Protein AF-A0ABD5E0G3-F1 (afdb_monomer)

Solvent-accessible surface area (backbone atoms only — not comparable to full-atom values): 4401 Å² total; per-residue (Å²): 63,61,67,58,62,67,46,38,52,71,73,38,70,73,38,64,70,56,36,50,56,54,47,52,52,51,51,53,52,47,52,52,53,28,63,72,46,12,58,53,48,46,52,51,30,57,76,67,71,45,92,74,65,92,86,66,75,62,43,64,53,78,78,41,70,54,46,27,79,70,28,43,64,69,76,105

Organism: Acinetobacter baumannii (NCBI:txid470)

Secondary structure (DSSP, 8-state):
-HHHHHHHHHHTTT-HHHHHHHHHHHHHHHHHHHHHTTTHHHHHHHHTT--PPTT------SSSGGGSHHHHHHH-

pLDDT: mean 72.1, std 9.01, range [56.25, 89.06]

Foldseek 3Di:
DVVVLVVLCVVVVNPPVSNVVSNVVVVVLLVVLQQVCQQVVVVVCVVVVHDDDPPSNGHGDSDDPCSDPVNVVVSD

Sequence (76 aa):
LMFLLAMVTPFCKRNMFRMFITGTLIVTCILYVGTDISQEYPQAAVNSHIPVPEGMAEITNIVGGATTPVGWLAVK

Structure (mmCIF, N/CA/C/O backbone):
data_AF-A0ABD5E0G3-F1
#
_entry.id   AF-A0ABD5E0G3-F1
#
loop_
_atom_site.group_PDB
_atom_site.id
_atom_site.type_symbol
_atom_site.label_atom_id
_atom_site.label_alt_id
_atom_site.label_comp_id
_atom_site.label_asym_id
_atom_site.label_entity_id
_atom_site.label_seq_id
_atom_site.pdbx_PDB_ins_code
_atom_site.Cartn_x
_atom_site.Cartn_y
_atom_site.Cartn_z
_atom_site.occupancy
_atom_site.B_iso_or_equiv
_atom_site.auth_seq_id
_atom_site.auth_comp_id
_atom_site.auth_asym_id
_atom_site.auth_atom_id
_atom_site.pdbx_PDB_model_num
ATOM 1 N N . LEU A 1 1 ? -4.230 0.309 -1.251 1.00 62.88 1 LEU A N 1
ATOM 2 C CA . LEU A 1 1 ? -4.677 0.166 0.164 1.00 62.88 1 LEU A CA 1
ATOM 3 C C . LEU A 1 1 ? -5.705 1.218 0.653 1.00 62.88 1 LEU A C 1
ATOM 5 O O . LEU A 1 1 ? -6.228 1.043 1.749 1.00 62.88 1 LEU A O 1
ATOM 9 N N . MET A 1 2 ? -6.029 2.285 -0.100 1.00 65.69 2 MET A N 1
ATOM 10 C CA . MET A 1 2 ? -6.909 3.379 0.377 1.00 65.69 2 MET A CA 1
ATOM 11 C C . MET A 1 2 ? -8.301 2.957 0.881 1.00 65.69 2 MET A C 1
ATOM 13 O O . MET A 1 2 ? -8.855 3.610 1.760 1.00 65.69 2 MET A O 1
ATOM 17 N N . PHE A 1 3 ? -8.842 1.838 0.393 1.00 70.19 3 PHE A N 1
ATOM 18 C CA . PHE A 1 3 ? -10.085 1.259 0.909 1.00 70.19 3 PHE A CA 1
ATOM 19 C C . PHE A 1 3 ? -10.035 0.965 2.422 1.00 70.19 3 PHE A C 1
ATOM 21 O O . PHE A 1 3 ? -11.016 1.196 3.127 1.00 70.19 3 PHE A O 1
ATOM 28 N N . LEU A 1 4 ? -8.882 0.533 2.950 1.00 71.12 4 LEU A N 1
ATOM 29 C CA . LEU A 1 4 ? -8.719 0.285 4.388 1.00 71.12 4 LEU A CA 1
ATOM 30 C C . LEU A 1 4 ? -8.854 1.571 5.206 1.00 71.12 4 LEU A C 1
ATOM 32 O O . LEU A 1 4 ? -9.375 1.536 6.317 1.00 71.12 4 LEU A O 1
ATOM 36 N N . LEU A 1 5 ? -8.450 2.708 4.638 1.00 73.38 5 LEU A N 1
ATOM 37 C CA . LEU A 1 5 ? -8.566 4.013 5.279 1.00 73.38 5 LEU A CA 1
ATOM 38 C C . LEU A 1 5 ? -10.036 4.451 5.399 1.00 73.38 5 LEU A C 1
ATOM 40 O O . LEU A 1 5 ? -10.427 5.003 6.420 1.00 73.38 5 LEU A O 1
ATOM 44 N N . ALA A 1 6 ? -10.877 4.123 4.412 1.00 75.81 6 ALA A N 1
ATOM 45 C CA . ALA A 1 6 ? -12.326 4.330 4.498 1.00 75.81 6 ALA A CA 1
ATOM 46 C C . ALA A 1 6 ? -13.000 3.372 5.503 1.00 75.81 6 ALA A C 1
ATOM 48 O O . ALA A 1 6 ? -13.961 3.743 6.178 1.00 75.81 6 ALA A O 1
ATOM 49 N N . MET A 1 7 ? -12.479 2.148 5.655 1.00 77.75 7 MET A N 1
ATOM 50 C CA . MET A 1 7 ? -12.994 1.168 6.621 1.00 77.75 7 MET A CA 1
ATOM 51 C C . MET A 1 7 ? -12.574 1.433 8.075 1.00 77.75 7 MET A C 1
ATOM 53 O O . MET A 1 7 ? -13.177 0.871 8.989 1.00 77.75 7 MET A O 1
ATOM 57 N N . VAL A 1 8 ? -11.608 2.318 8.332 1.00 78.81 8 VAL A N 1
ATOM 58 C CA . VAL A 1 8 ? -11.188 2.689 9.696 1.00 78.81 8 VAL A CA 1
ATOM 59 C C . VAL A 1 8 ? -12.345 3.258 10.525 1.00 78.81 8 VAL A C 1
ATOM 61 O O . VAL A 1 8 ? -12.476 2.944 11.709 1.00 78.81 8 VAL A O 1
ATOM 64 N N . THR A 1 9 ? -13.228 4.056 9.920 1.00 77.12 9 THR A N 1
ATOM 65 C CA . THR A 1 9 ? -14.342 4.702 10.628 1.00 77.12 9 THR A CA 1
ATOM 66 C C . THR A 1 9 ? -15.339 3.709 11.247 1.00 77.12 9 THR A C 1
ATOM 68 O O . THR A 1 9 ? -15.597 3.825 12.454 1.00 77.12 9 THR A O 1
ATOM 71 N N . PRO A 1 10 ? -15.885 2.722 10.501 1.00 78.56 10 PRO A N 1
ATOM 72 C CA . PRO A 1 10 ? -16.731 1.691 11.097 1.00 78.56 10 PRO A CA 1
ATOM 73 C C . PRO A 1 10 ? -15.950 0.763 12.041 1.00 78.56 10 PRO A C 1
ATOM 75 O O . PRO A 1 10 ? -16.471 0.395 13.094 1.00 78.56 10 PRO A O 1
ATOM 78 N N . PHE A 1 11 ? -14.691 0.432 11.732 1.00 79.06 11 PHE A N 1
ATOM 79 C CA . PHE A 1 11 ? -13.904 -0.527 12.518 1.00 79.06 11 PHE A CA 1
ATOM 80 C C . PHE A 1 11 ? -13.519 0.004 13.907 1.00 79.06 11 PHE A C 1
ATOM 82 O O . PHE A 1 11 ? -13.599 -0.706 14.909 1.00 79.06 11 PHE A O 1
ATOM 89 N N . CYS A 1 12 ? -13.171 1.289 14.001 1.00 80.12 12 CYS A N 1
ATOM 90 C CA . CYS A 1 12 ? -12.836 1.939 15.266 1.00 80.12 12 CYS A CA 1
ATOM 91 C C . CYS A 1 12 ? -14.074 2.368 16.077 1.00 80.12 12 CYS A C 1
ATOM 93 O O . CYS A 1 12 ? -13.910 3.014 17.112 1.00 80.12 12 CYS A O 1
ATOM 95 N N . LYS A 1 13 ? -15.301 2.029 15.641 1.00 82.12 13 LYS A N 1
ATOM 96 C CA . LYS A 1 13 ? -16.571 2.379 16.312 1.00 82.12 13 LYS A CA 1
ATOM 97 C C . LYS A 1 13 ? -16.667 3.871 16.685 1.00 82.12 13 LYS A C 1
ATOM 99 O O . LYS A 1 13 ? -17.090 4.207 17.787 1.00 82.12 13 LYS A O 1
ATOM 104 N N . ARG A 1 14 ? -16.217 4.771 15.796 1.00 77.44 14 ARG A N 1
ATOM 105 C CA . ARG A 1 14 ? -16.109 6.233 16.040 1.00 77.44 14 ARG A CA 1
ATOM 106 C C . ARG A 1 14 ? -15.244 6.648 17.249 1.00 77.44 14 ARG A C 1
ATOM 108 O O . ARG A 1 14 ? -15.287 7.808 17.645 1.00 77.44 14 ARG A O 1
ATOM 115 N N . ASN A 1 15 ? -14.414 5.766 17.813 1.00 83.88 15 ASN A N 1
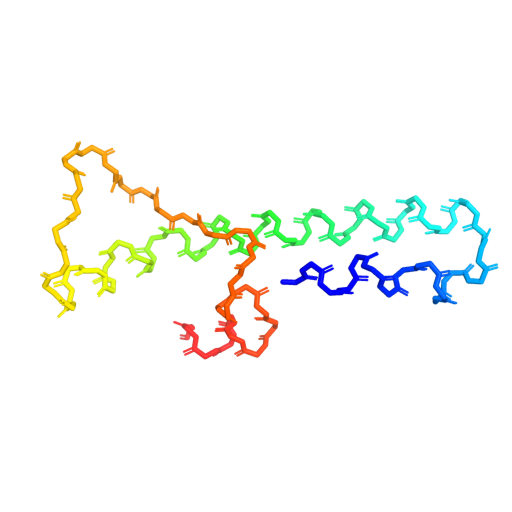ATOM 116 C CA . ASN A 1 15 ? -13.424 6.165 18.814 1.00 83.88 15 ASN A CA 1
ATOM 117 C C . ASN A 1 15 ? -12.275 6.920 18.129 1.00 83.88 15 ASN A C 1
ATOM 119 O O . ASN A 1 15 ? -11.487 6.325 17.393 1.00 83.88 15 ASN A O 1
ATOM 123 N N . MET A 1 16 ? -12.181 8.224 18.392 1.00 83.81 16 MET A N 1
ATOM 124 C CA . MET A 1 16 ? -11.264 9.130 17.697 1.00 83.81 16 MET A CA 1
ATOM 125 C C . MET A 1 16 ? -9.784 8.799 17.941 1.00 83.81 16 MET A C 1
ATOM 127 O O . MET A 1 16 ? -8.984 8.862 17.013 1.00 83.81 16 MET A O 1
ATOM 131 N N . PHE A 1 17 ? -9.423 8.359 19.151 1.00 87.00 17 PHE A N 1
ATOM 132 C CA . PHE A 1 17 ? -8.040 7.999 19.483 1.00 87.00 17 PHE A CA 1
ATOM 133 C C . PHE A 1 17 ? -7.583 6.743 18.734 1.00 87.00 17 PHE A C 1
ATOM 135 O O . PHE A 1 17 ? -6.506 6.709 18.141 1.00 87.00 17 PHE A O 1
ATOM 142 N N . ARG A 1 18 ? -8.444 5.719 18.696 1.00 81.94 18 ARG A N 1
ATOM 143 C CA . ARG A 1 18 ? -8.176 4.496 17.927 1.00 81.94 18 ARG A CA 1
ATOM 144 C C . ARG A 1 18 ? -8.123 4.790 16.429 1.00 81.94 18 ARG A C 1
ATOM 146 O O . ARG A 1 18 ? -7.234 4.295 15.752 1.00 81.94 18 ARG A O 1
ATOM 153 N N . MET A 1 19 ? -9.017 5.649 15.942 1.00 84.44 19 MET A N 1
ATOM 154 C CA . MET A 1 19 ? -9.057 6.068 14.542 1.00 84.44 19 MET A CA 1
ATOM 155 C C . MET A 1 19 ? -7.754 6.742 14.101 1.00 84.44 19 MET A C 1
ATOM 157 O O . MET A 1 19 ? -7.246 6.440 13.026 1.00 84.44 19 MET A O 1
ATOM 161 N N . PHE A 1 20 ? -7.194 7.607 14.948 1.00 85.38 20 PHE A N 1
ATOM 162 C CA . PHE A 1 20 ? -5.942 8.301 14.663 1.00 85.38 20 PHE A CA 1
ATOM 163 C C . PHE A 1 20 ? -4.751 7.338 14.580 1.00 85.38 20 PHE A C 1
ATOM 165 O O . PHE A 1 20 ? -4.017 7.356 13.597 1.00 85.38 20 PHE A O 1
ATOM 172 N N . ILE A 1 21 ? -4.581 6.453 15.568 1.00 89.06 21 ILE A N 1
ATOM 173 C CA . ILE A 1 21 ? -3.467 5.491 15.578 1.00 89.06 21 ILE A CA 1
ATOM 174 C C . ILE A 1 21 ? -3.569 4.528 14.391 1.00 89.06 21 ILE A C 1
ATOM 176 O O . ILE A 1 21 ? -2.588 4.312 13.682 1.00 89.06 21 ILE A O 1
ATOM 180 N N . THR A 1 22 ? -4.756 3.963 14.153 1.00 86.50 22 THR A N 1
ATOM 181 C CA . THR A 1 22 ? -4.966 3.010 13.059 1.00 86.50 22 THR A CA 1
ATOM 182 C C . THR A 1 22 ? -4.826 3.685 11.693 1.00 86.50 22 THR A C 1
ATOM 184 O O . THR A 1 22 ? -4.202 3.114 10.803 1.00 86.50 22 THR A O 1
ATOM 187 N N . GLY A 1 23 ? -5.331 4.913 11.529 1.00 84.06 23 GLY A N 1
ATOM 188 C CA . GLY A 1 23 ? -5.158 5.700 10.308 1.00 84.06 23 GLY A CA 1
ATOM 189 C C . GLY A 1 23 ? -3.689 5.997 10.009 1.00 84.06 23 GLY A C 1
ATOM 190 O O . GLY A 1 23 ? -3.235 5.737 8.898 1.00 84.06 23 GLY A O 1
ATOM 191 N N . THR A 1 24 ? -2.926 6.450 11.009 1.00 87.38 24 THR A N 1
ATOM 192 C CA . THR A 1 24 ? -1.484 6.711 10.868 1.00 87.38 24 THR A CA 1
ATOM 193 C C . THR A 1 24 ? -0.720 5.444 10.489 1.00 87.38 24 THR A C 1
ATOM 195 O O . THR A 1 24 ? 0.069 5.475 9.550 1.00 87.38 24 THR A O 1
ATOM 198 N N . LEU A 1 25 ? -0.997 4.308 11.140 1.00 87.44 25 LEU A N 1
ATOM 199 C CA . LEU A 1 25 ? -0.388 3.021 10.779 1.00 87.44 25 LEU A CA 1
ATOM 200 C C . LEU A 1 25 ? -0.671 2.634 9.324 1.00 87.44 25 LEU A C 1
ATOM 202 O O . LEU A 1 25 ? 0.243 2.245 8.602 1.00 87.44 25 LEU A O 1
ATOM 206 N N . ILE A 1 26 ? -1.922 2.772 8.880 1.00 83.75 26 ILE A N 1
ATOM 207 C CA . ILE A 1 26 ? -2.319 2.438 7.509 1.00 83.75 26 ILE A CA 1
ATOM 208 C C . ILE A 1 26 ? -1.602 3.338 6.500 1.00 83.75 26 ILE A C 1
ATOM 210 O O . ILE A 1 26 ? -1.091 2.826 5.509 1.00 83.75 26 ILE A O 1
ATOM 214 N N . VAL A 1 27 ? -1.518 4.649 6.746 1.00 83.81 27 VAL A N 1
ATOM 215 C CA . VAL A 1 27 ? -0.798 5.581 5.859 1.00 83.81 27 VAL A CA 1
ATOM 216 C C . VAL A 1 27 ? 0.687 5.227 5.783 1.00 83.81 27 VAL A C 1
ATOM 218 O O . VAL A 1 27 ? 1.227 5.141 4.683 1.00 83.81 27 VAL A O 1
ATOM 221 N N . THR A 1 28 ? 1.332 4.943 6.917 1.00 85.38 28 THR A N 1
ATOM 222 C CA . THR A 1 28 ? 2.740 4.524 6.947 1.00 85.38 28 THR A CA 1
ATOM 223 C C . THR A 1 28 ? 2.964 3.251 6.132 1.00 85.38 28 THR A C 1
ATOM 225 O O . THR A 1 28 ? 3.885 3.199 5.320 1.00 85.38 28 THR A O 1
ATOM 228 N N . CYS A 1 29 ? 2.097 2.244 6.275 1.00 82.31 29 CYS A N 1
ATOM 229 C CA . CYS A 1 29 ? 2.185 1.020 5.478 1.00 82.31 29 CYS A CA 1
ATOM 230 C C . CYS A 1 29 ? 1.979 1.280 3.978 1.00 82.31 29 CYS A C 1
ATOM 232 O O . CYS A 1 29 ? 2.679 0.687 3.164 1.00 82.31 29 CYS A O 1
ATOM 234 N N . ILE A 1 30 ? 1.047 2.163 3.597 1.00 79.50 30 ILE A N 1
ATOM 235 C CA . ILE A 1 30 ? 0.805 2.518 2.187 1.00 79.50 30 ILE A CA 1
ATOM 236 C C . ILE A 1 30 ? 2.042 3.144 1.562 1.00 79.50 30 ILE A C 1
ATOM 238 O O . ILE A 1 30 ? 2.423 2.767 0.458 1.00 79.50 30 ILE A O 1
ATOM 242 N N . LEU A 1 31 ? 2.648 4.100 2.263 1.00 79.31 31 LEU A N 1
ATOM 243 C CA . LEU A 1 31 ? 3.828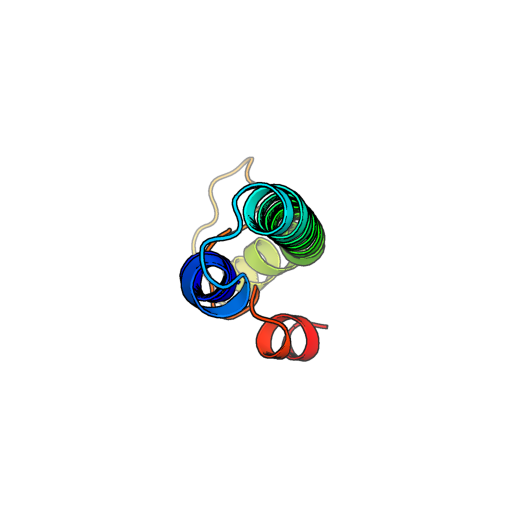 4.799 1.772 1.00 79.31 31 LEU A CA 1
ATOM 244 C C . LEU A 1 31 ? 5.020 3.847 1.666 1.00 79.31 31 LEU A C 1
ATOM 246 O O . LEU A 1 31 ? 5.698 3.860 0.649 1.00 79.31 31 LEU A O 1
ATOM 250 N N . TYR A 1 32 ? 5.211 2.961 2.648 1.00 82.19 32 TYR A N 1
ATOM 251 C CA . TYR A 1 32 ? 6.276 1.959 2.610 1.00 82.19 32 TYR A CA 1
ATOM 252 C C . TYR A 1 32 ? 6.152 1.014 1.407 1.00 82.19 32 TYR A C 1
ATOM 254 O O . TYR A 1 32 ? 7.100 0.854 0.644 1.00 82.19 32 TYR A O 1
ATOM 262 N N . VAL A 1 33 ? 4.965 0.437 1.193 1.00 78.00 33 VAL A N 1
ATOM 263 C CA . VAL A 1 33 ? 4.706 -0.447 0.042 1.00 78.00 33 VAL A CA 1
ATOM 264 C C . VAL A 1 33 ? 4.805 0.323 -1.279 1.00 78.00 33 VAL A C 1
ATOM 266 O O . VAL A 1 33 ? 5.304 -0.201 -2.268 1.00 78.00 33 VAL A O 1
ATOM 269 N N . GLY A 1 34 ? 4.356 1.580 -1.308 1.00 74.06 34 GLY A N 1
ATOM 270 C CA . GLY A 1 34 ? 4.492 2.443 -2.480 1.00 74.06 34 GLY A CA 1
ATOM 271 C C . GLY A 1 34 ? 5.953 2.698 -2.857 1.00 74.06 34 GLY A C 1
ATOM 272 O O . GLY A 1 34 ? 6.280 2.662 -4.041 1.00 74.06 34 GLY A O 1
ATOM 273 N N . THR A 1 35 ? 6.829 2.918 -1.876 1.00 78.44 35 THR A N 1
ATOM 274 C CA . THR A 1 35 ? 8.271 3.072 -2.110 1.00 78.44 35 THR A CA 1
ATOM 275 C C . THR A 1 35 ? 8.922 1.761 -2.550 1.00 78.44 35 THR A C 1
ATOM 277 O O . THR A 1 35 ? 9.758 1.791 -3.439 1.00 7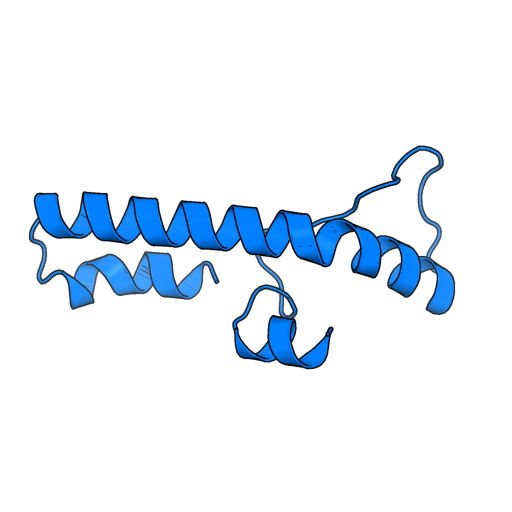8.44 35 THR A O 1
ATOM 280 N N . ASP A 1 36 ? 8.516 0.613 -2.003 1.00 79.19 36 ASP A N 1
ATOM 281 C CA . ASP A 1 36 ? 9.054 -0.704 -2.392 1.00 79.19 36 ASP A CA 1
ATOM 282 C C . ASP A 1 36 ? 8.731 -1.063 -3.857 1.00 79.19 36 ASP A C 1
ATOM 284 O O . ASP A 1 36 ? 9.576 -1.580 -4.578 1.00 79.19 36 ASP A O 1
ATOM 288 N N . ILE A 1 37 ? 7.525 -0.731 -4.334 1.00 73.06 37 ILE A N 1
ATOM 289 C CA . ILE A 1 37 ? 7.065 -1.056 -5.699 1.00 73.06 37 ILE A CA 1
ATOM 290 C C . ILE A 1 37 ? 7.467 0.032 -6.724 1.00 73.06 37 ILE A C 1
ATOM 292 O O . ILE A 1 37 ? 7.247 -0.124 -7.924 1.00 73.06 37 ILE A O 1
ATOM 296 N N . SER A 1 38 ? 8.063 1.151 -6.298 1.00 71.88 38 SER A N 1
ATOM 297 C CA . SER A 1 38 ? 8.308 2.322 -7.164 1.00 71.88 38 SER A CA 1
ATOM 298 C C . SER A 1 38 ? 9.213 2.042 -8.376 1.00 71.88 38 SER A C 1
ATO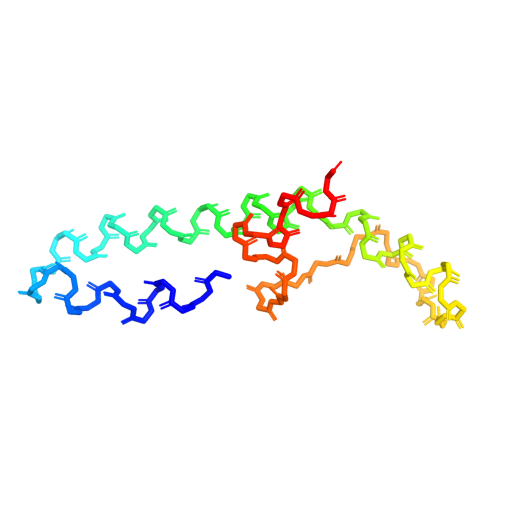M 300 O O . SER A 1 38 ? 9.111 2.734 -9.391 1.00 71.88 38 SER A O 1
ATOM 302 N N . GLN A 1 39 ? 10.070 1.023 -8.280 1.00 69.19 39 GLN A N 1
ATOM 303 C CA . GLN A 1 39 ? 11.001 0.582 -9.326 1.00 69.19 39 GLN A CA 1
ATOM 304 C C . GLN A 1 39 ? 10.356 -0.398 -10.326 1.00 69.19 39 GLN A C 1
ATOM 306 O O . GLN A 1 39 ? 10.766 -0.476 -11.483 1.00 69.19 39 GLN A O 1
ATOM 311 N N . GLU A 1 40 ? 9.291 -1.098 -9.927 1.00 71.31 40 GLU A N 1
ATOM 312 C CA . GLU A 1 40 ? 8.621 -2.105 -10.764 1.00 71.31 40 GLU A CA 1
ATOM 313 C C . GLU A 1 40 ? 7.709 -1.474 -11.824 1.00 71.31 40 GLU A C 1
ATOM 315 O O . GLU A 1 40 ? 7.592 -1.964 -12.947 1.00 71.31 40 GLU A O 1
ATOM 320 N N . TYR A 1 41 ? 7.078 -0.341 -11.511 1.00 69.56 41 TYR A N 1
ATOM 321 C CA . TYR A 1 41 ? 6.243 0.391 -12.469 1.00 69.56 41 TYR A CA 1
ATOM 322 C C . TYR A 1 41 ? 7.002 0.922 -13.702 1.00 69.56 41 TYR A C 1
ATOM 324 O O . TYR A 1 41 ? 6.495 0.726 -14.811 1.00 69.56 41 TYR A O 1
ATOM 332 N N . PRO A 1 42 ? 8.176 1.582 -13.586 1.00 68.88 42 PRO A N 1
ATOM 333 C CA . PRO A 1 42 ? 8.935 2.007 -14.760 1.00 68.88 42 PRO A CA 1
ATOM 334 C C . PRO A 1 42 ? 9.451 0.807 -15.566 1.00 68.88 42 PRO A C 1
ATOM 336 O O . PRO A 1 42 ? 9.381 0.836 -16.795 1.00 68.88 42 PRO A O 1
ATOM 339 N N . GLN A 1 43 ? 9.854 -0.289 -14.912 1.00 67.69 43 GLN A N 1
ATOM 340 C CA . GLN A 1 43 ? 10.247 -1.521 -15.603 1.00 67.69 43 GLN A CA 1
ATOM 341 C C . GLN A 1 43 ? 9.074 -2.144 -16.385 1.00 67.69 43 GLN A C 1
ATOM 343 O O . GLN A 1 43 ? 9.229 -2.545 -17.541 1.00 67.69 43 GLN A O 1
ATOM 348 N N . ALA A 1 44 ? 7.873 -2.171 -15.802 1.00 66.50 44 ALA A N 1
ATOM 349 C CA . ALA A 1 44 ? 6.662 -2.640 -16.474 1.00 66.50 44 ALA A CA 1
ATOM 350 C C . ALA A 1 44 ? 6.259 -1.745 -17.660 1.00 66.50 44 ALA A C 1
ATOM 352 O O . ALA A 1 44 ? 5.784 -2.252 -18.681 1.00 66.50 44 ALA A O 1
ATOM 353 N N . ALA A 1 45 ? 6.467 -0.429 -17.558 1.00 66.38 45 ALA A N 1
ATOM 354 C CA . ALA A 1 45 ? 6.215 0.514 -18.645 1.00 66.38 45 ALA A CA 1
ATOM 355 C C . ALA A 1 45 ? 7.176 0.299 -19.826 1.00 66.38 45 ALA A C 1
ATOM 357 O O . ALA A 1 45 ? 6.720 0.253 -20.970 1.00 66.38 45 ALA A O 1
ATOM 358 N N . VAL A 1 46 ? 8.466 0.060 -19.554 1.00 71.00 46 VAL A N 1
ATOM 359 C CA . VAL A 1 46 ? 9.459 -0.327 -20.572 1.00 71.00 46 VAL A CA 1
ATOM 360 C C . VAL A 1 46 ? 9.061 -1.642 -21.249 1.00 71.00 46 VAL A C 1
ATOM 362 O O . VAL A 1 46 ? 8.996 -1.705 -22.475 1.00 71.00 46 VAL A O 1
ATOM 365 N N . ASN A 1 47 ? 8.703 -2.670 -20.472 1.00 70.00 47 ASN A N 1
ATOM 366 C CA . ASN A 1 47 ? 8.266 -3.963 -21.013 1.00 70.00 47 ASN A CA 1
ATOM 367 C C . ASN A 1 47 ? 7.009 -3.831 -21.896 1.00 70.00 47 ASN A C 1
ATOM 369 O O . ASN A 1 47 ? 6.866 -4.522 -22.905 1.00 70.00 47 ASN A O 1
ATOM 373 N N . SER A 1 48 ? 6.113 -2.904 -21.552 1.00 74.38 48 SER A N 1
ATOM 374 C CA . SER A 1 48 ? 4.854 -2.656 -22.266 1.00 74.38 48 SER A CA 1
ATOM 375 C C . SER A 1 48 ? 4.979 -1.637 -23.407 1.00 74.38 48 SER A C 1
ATOM 377 O O . SER A 1 48 ? 3.964 -1.273 -23.998 1.00 74.38 48 SER A O 1
ATOM 379 N N . HIS A 1 49 ? 6.197 -1.179 -23.730 1.00 68.31 49 HIS A N 1
ATOM 380 C CA . HIS A 1 49 ? 6.480 -0.183 -24.775 1.00 68.31 49 HIS A CA 1
ATOM 381 C C . HIS A 1 49 ? 5.758 1.163 -24.563 1.00 68.31 49 HIS A C 1
ATOM 383 O O . HIS A 1 49 ? 5.447 1.879 -25.517 1.00 68.31 49 HIS A O 1
ATOM 389 N N . ILE A 1 50 ? 5.485 1.523 -23.306 1.00 71.00 50 ILE A N 1
ATOM 390 C CA . ILE A 1 50 ? 4.881 2.807 -22.947 1.00 71.00 50 ILE A CA 1
ATOM 391 C C . ILE A 1 50 ? 6.012 3.839 -22.830 1.00 71.00 50 ILE A C 1
ATOM 393 O O . ILE A 1 50 ? 6.980 3.582 -22.113 1.00 71.00 50 ILE A O 1
ATOM 397 N N . PRO A 1 51 ? 5.926 5.003 -23.502 1.00 64.19 51 PRO A N 1
ATOM 398 C CA . PRO A 1 51 ? 6.962 6.025 -23.419 1.00 64.19 51 PRO A CA 1
ATOM 399 C C . PRO A 1 51 ? 7.045 6.578 -21.991 1.00 64.19 51 PRO A C 1
ATOM 401 O O . PRO A 1 51 ? 6.131 7.258 -21.521 1.00 64.19 51 PRO A O 1
ATOM 404 N N . VAL A 1 52 ? 8.145 6.277 -21.299 1.00 62.38 52 VAL A N 1
ATOM 405 C CA . VAL A 1 52 ? 8.454 6.829 -19.976 1.00 62.38 52 VAL A CA 1
ATOM 406 C C . VAL A 1 52 ? 9.251 8.128 -20.171 1.00 62.38 52 VAL A C 1
ATOM 408 O O . VAL A 1 52 ? 10.260 8.099 -20.875 1.00 62.38 52 VAL A O 1
ATOM 411 N N . PRO A 1 53 ? 8.826 9.272 -19.598 1.00 64.81 53 PRO A N 1
ATOM 412 C CA . PRO A 1 53 ? 9.564 10.531 -19.700 1.00 64.81 53 PRO A CA 1
ATOM 413 C C . PRO A 1 53 ? 10.983 10.416 -19.125 1.00 64.81 53 PRO A C 1
ATOM 415 O O . PRO A 1 53 ? 11.169 9.864 -18.037 1.00 64.81 53 PRO A O 1
ATOM 418 N N . GLU A 1 54 ? 11.977 10.970 -19.826 1.00 57.34 54 GLU A N 1
ATOM 419 C CA . GLU A 1 54 ? 13.367 10.994 -19.356 1.00 57.34 54 GLU A CA 1
ATOM 420 C C . GLU A 1 54 ? 13.465 11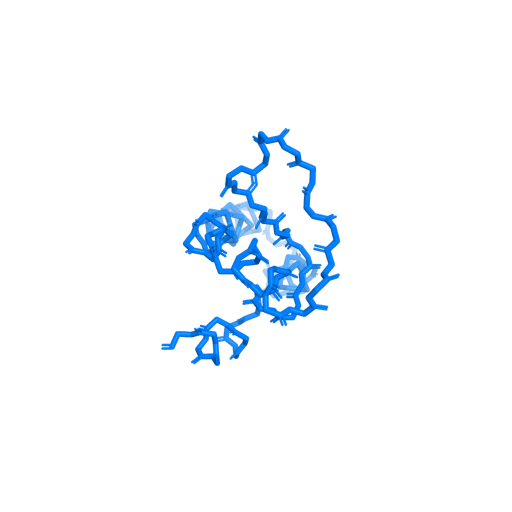.705 -17.993 1.00 57.34 54 GLU A C 1
ATOM 422 O O . GLU A 1 54 ? 13.015 12.839 -17.832 1.00 57.34 54 GLU A O 1
ATOM 427 N N . GLY A 1 55 ? 14.029 11.015 -16.995 1.00 63.12 55 GLY A N 1
ATOM 428 C CA . GLY A 1 55 ? 14.181 11.517 -15.623 1.00 63.12 55 GLY A CA 1
ATOM 429 C C . GLY A 1 55 ? 13.201 10.944 -14.589 1.00 63.12 55 GLY A C 1
ATOM 430 O O . GLY A 1 55 ? 13.406 11.165 -13.397 1.00 63.12 55 GLY A O 1
ATOM 431 N N . MET A 1 56 ? 12.183 10.168 -14.989 1.00 62.88 56 MET A N 1
ATOM 432 C CA . MET A 1 56 ? 11.345 9.410 -14.042 1.00 62.88 56 MET A CA 1
ATOM 433 C C . MET A 1 56 ? 11.948 8.033 -13.742 1.00 62.88 56 MET A C 1
ATOM 435 O O . MET A 1 56 ? 11.601 7.038 -14.374 1.00 62.88 56 MET A O 1
ATOM 439 N N . ALA A 1 57 ? 12.858 7.989 -12.764 1.00 59.53 57 ALA A N 1
ATOM 440 C CA . ALA A 1 57 ? 13.466 6.747 -12.275 1.00 59.53 57 ALA A CA 1
ATOM 441 C C . ALA A 1 57 ? 12.554 5.957 -11.318 1.00 59.53 57 ALA A C 1
ATOM 443 O O . ALA A 1 57 ? 12.683 4.744 -11.216 1.00 59.53 57 ALA A O 1
ATOM 444 N N . GLU A 1 58 ? 11.621 6.629 -10.638 1.00 63.31 58 GLU A N 1
ATOM 445 C CA . GLU A 1 58 ? 10.688 6.005 -9.698 1.00 63.31 58 GLU A CA 1
ATOM 446 C C . GLU A 1 58 ? 9.269 6.457 -10.022 1.00 63.31 58 GLU A C 1
ATOM 448 O O . GLU A 1 58 ? 8.961 7.649 -9.982 1.00 63.31 58 GLU A O 1
ATOM 453 N N . ILE A 1 59 ? 8.391 5.510 -10.338 1.00 65.75 59 ILE A N 1
ATOM 454 C CA . ILE A 1 59 ? 6.975 5.791 -10.558 1.00 65.75 59 ILE A CA 1
ATOM 455 C C . ILE A 1 59 ? 6.225 4.967 -9.537 1.00 65.75 59 ILE A C 1
ATOM 457 O O . ILE A 1 59 ? 6.280 3.746 -9.544 1.00 65.75 59 ILE A O 1
ATOM 461 N N . THR A 1 60 ? 5.514 5.626 -8.636 1.00 63.62 60 THR A N 1
ATOM 462 C CA . THR A 1 60 ? 4.680 4.924 -7.669 1.00 63.62 60 THR A CA 1
ATOM 463 C C . THR A 1 60 ? 3.261 5.436 -7.734 1.00 63.62 60 THR A C 1
ATOM 465 O O . THR A 1 60 ? 2.990 6.583 -8.090 1.00 63.62 60 THR A O 1
ATOM 468 N N . ASN A 1 61 ? 2.335 4.556 -7.393 1.00 66.38 61 ASN A N 1
ATOM 469 C CA . ASN A 1 61 ? 0.935 4.884 -7.283 1.00 66.38 61 ASN A CA 1
ATOM 470 C C . ASN A 1 61 ? 0.495 4.613 -5.847 1.00 66.38 61 ASN A C 1
ATOM 472 O O . ASN A 1 61 ? 0.749 3.542 -5.319 1.00 66.38 61 ASN A O 1
ATOM 476 N N . ILE A 1 62 ? 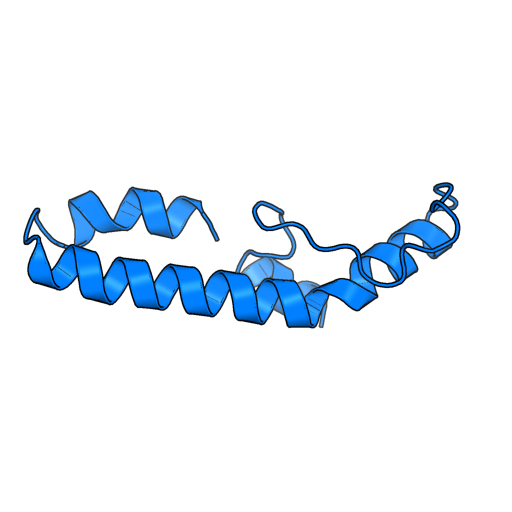-0.196 5.565 -5.226 1.00 62.53 62 ILE A N 1
ATOM 477 C CA . ILE A 1 62 ? -0.739 5.437 -3.864 1.00 62.53 62 ILE A CA 1
ATOM 478 C C . ILE A 1 62 ? -2.094 4.689 -3.884 1.00 62.53 62 ILE A C 1
ATOM 480 O O . ILE A 1 62 ? -2.549 4.133 -2.877 1.00 62.53 62 ILE A O 1
ATOM 484 N N . VAL A 1 63 ? -2.742 4.640 -5.054 1.00 60.78 63 VAL A N 1
ATOM 485 C CA . VAL A 1 63 ? -4.058 4.037 -5.295 1.00 60.78 63 VAL A CA 1
ATOM 486 C C . VAL A 1 63 ? -4.010 3.160 -6.551 1.00 60.78 63 VAL A C 1
ATOM 488 O O . VAL A 1 63 ? -4.427 3.563 -7.633 1.00 60.78 63 VAL A O 1
ATOM 491 N N . GLY A 1 64 ? -3.500 1.933 -6.418 1.00 62.16 64 GLY A N 1
ATOM 492 C CA . GLY A 1 64 ? -3.392 0.987 -7.539 1.00 62.16 64 GLY A CA 1
ATOM 493 C C . GLY A 1 64 ? -3.506 -0.481 -7.131 1.00 62.16 64 GLY A C 1
ATOM 494 O O . GLY A 1 64 ? 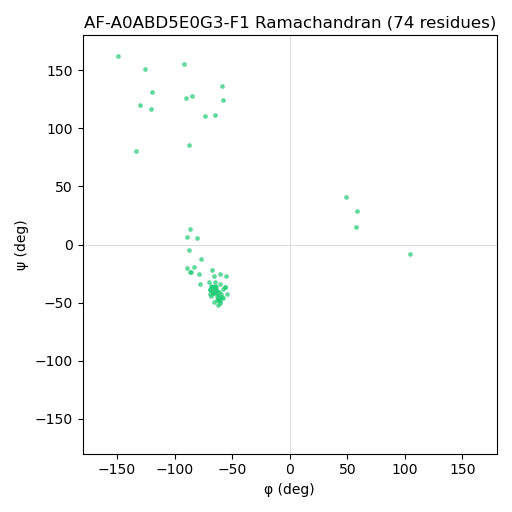-3.323 -0.816 -5.959 1.00 62.16 64 GLY A O 1
ATOM 495 N N . GLY A 1 65 ? -3.783 -1.363 -8.098 1.00 61.31 65 GLY A N 1
ATOM 496 C CA . GLY A 1 65 ? -3.922 -2.810 -7.880 1.00 61.31 65 GLY A CA 1
ATOM 497 C C . GLY A 1 65 ? -2.710 -3.435 -7.182 1.00 61.31 65 GLY A C 1
ATOM 498 O O . GLY A 1 65 ? -2.889 -4.158 -6.204 1.00 61.31 65 GLY A O 1
ATOM 499 N N . ALA A 1 66 ? -1.491 -3.054 -7.580 1.00 59.16 66 ALA A N 1
ATOM 500 C CA . ALA A 1 66 ? -0.245 -3.511 -6.953 1.00 59.16 66 ALA A CA 1
ATOM 501 C C . ALA A 1 66 ? -0.046 -3.001 -5.511 1.00 59.16 66 ALA A C 1
ATOM 503 O O . ALA A 1 66 ? 0.628 -3.641 -4.720 1.00 59.16 66 ALA A O 1
ATOM 504 N N . THR A 1 67 ? -0.704 -1.907 -5.107 1.00 60.38 67 THR A N 1
ATOM 505 C CA . THR A 1 67 ? -0.668 -1.412 -3.711 1.00 60.38 67 THR A CA 1
ATOM 506 C C . THR A 1 67 ? -1.717 -2.048 -2.801 1.00 60.38 67 THR A C 1
ATOM 508 O O . THR A 1 67 ? -2.048 -1.515 -1.737 1.00 60.38 67 THR A O 1
ATOM 511 N N . THR A 1 68 ? -2.349 -3.133 -3.240 1.00 67.50 68 THR A N 1
ATOM 512 C CA . THR A 1 68 ? -3.156 -3.991 -2.365 1.00 67.50 68 THR A CA 1
ATOM 513 C C . THR A 1 68 ? -2.270 -5.102 -1.804 1.00 67.50 68 THR A C 1
ATOM 515 O O . THR A 1 68 ? -1.292 -5.447 -2.453 1.00 67.50 68 THR A O 1
ATOM 518 N N . PRO A 1 69 ? -2.580 -5.704 -0.641 1.00 63.31 69 PRO A N 1
ATOM 519 C CA . PRO A 1 69 ? -1.752 -6.788 -0.103 1.00 63.31 69 PRO A CA 1
ATOM 520 C C . PRO A 1 69 ? -1.601 -7.955 -1.091 1.00 63.31 69 PRO A C 1
ATOM 522 O O . PRO A 1 69 ? -0.526 -8.527 -1.216 1.00 63.31 69 PRO A O 1
ATOM 525 N N . VAL A 1 70 ? -2.671 -8.256 -1.836 1.00 64.62 70 VAL A N 1
ATOM 526 C CA . VAL A 1 70 ? -2.685 -9.281 -2.891 1.00 64.62 70 VAL A CA 1
ATOM 527 C C . VAL A 1 70 ? -1.846 -8.849 -4.095 1.00 64.62 70 VAL A C 1
ATOM 529 O O . VAL A 1 70 ? -1.085 -9.647 -4.623 1.00 64.62 70 VAL A O 1
ATOM 532 N N . GLY A 1 71 ? -1.949 -7.585 -4.511 1.00 62.88 71 GLY A N 1
ATOM 533 C CA . GLY A 1 71 ? -1.141 -7.048 -5.603 1.00 62.88 71 GLY A CA 1
ATOM 534 C C . GLY A 1 71 ? 0.347 -6.953 -5.269 1.00 62.88 71 GLY A C 1
ATOM 535 O O . GLY A 1 71 ? 1.164 -7.245 -6.128 1.00 62.88 71 GLY A O 1
ATOM 536 N N . TRP A 1 72 ? 0.704 -6.622 -4.028 1.00 61.69 72 TRP A N 1
ATOM 537 C CA . TRP A 1 72 ? 2.097 -6.572 -3.581 1.00 61.69 72 TRP A CA 1
ATOM 538 C C . TRP A 1 72 ? 2.726 -7.968 -3.569 1.00 61.69 72 TRP A C 1
ATOM 540 O O . TRP A 1 72 ? 3.843 -8.139 -4.041 1.00 61.69 72 TRP A O 1
ATOM 550 N N . LEU A 1 73 ? 1.974 -8.978 -3.117 1.00 62.62 73 LEU A N 1
ATOM 551 C CA . LEU A 1 73 ? 2.374 -10.387 -3.195 1.00 62.62 73 LEU A CA 1
ATOM 552 C C . LEU A 1 73 ? 2.481 -10.924 -4.627 1.00 62.62 73 LEU A C 1
ATOM 554 O O . LEU A 1 73 ? 3.193 -11.892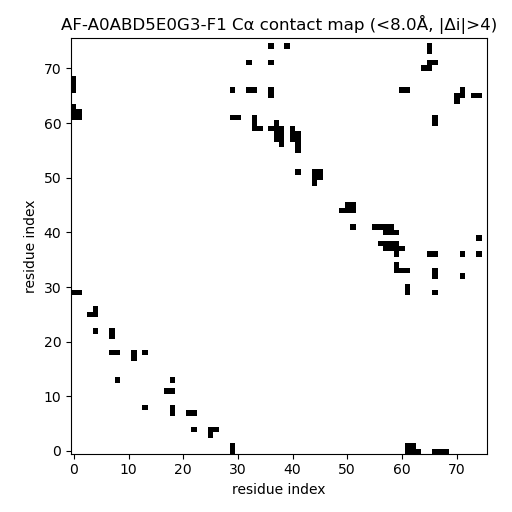 -4.835 1.00 62.62 73 LEU A O 1
ATOM 558 N N . ALA A 1 74 ? 1.741 -10.359 -5.582 1.00 63.12 74 ALA A N 1
ATOM 559 C CA . ALA A 1 74 ? 1.752 -10.808 -6.975 1.00 63.12 74 ALA A CA 1
ATOM 560 C C . ALA A 1 74 ? 2.818 -10.107 -7.835 1.00 63.12 74 ALA A C 1
ATOM 562 O O . ALA A 1 74 ? 3.149 -10.603 -8.907 1.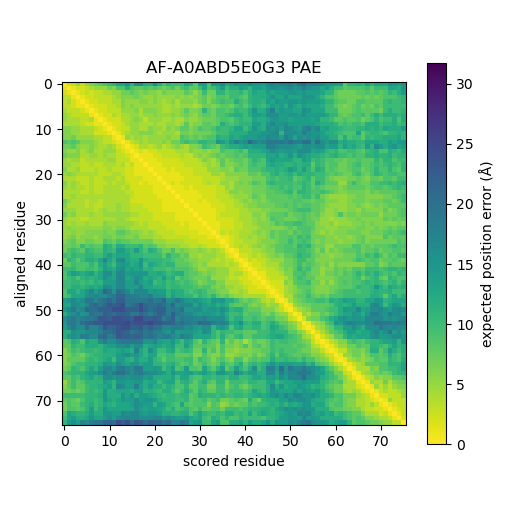00 63.12 74 ALA A O 1
ATOM 563 N N . VAL A 1 75 ? 3.299 -8.938 -7.398 1.00 62.16 75 VAL A N 1
ATOM 564 C CA . VAL A 1 75 ? 4.377 -8.184 -8.060 1.00 62.16 75 VAL A CA 1
ATOM 565 C C . VAL A 1 75 ? 5.762 -8.644 -7.595 1.00 62.16 75 VAL A C 1
ATOM 567 O O . VAL A 1 75 ? 6.727 -8.468 -8.329 1.00 62.16 75 VAL A O 1
ATOM 570 N N . LYS A 1 76 ? 5.857 -9.243 -6.405 1.00 56.25 76 LYS A N 1
ATOM 571 C CA . LYS A 1 76 ? 7.090 -9.810 -5.851 1.00 56.25 76 LYS A CA 1
ATOM 572 C C . LYS A 1 76 ? 7.246 -11.285 -6.206 1.00 56.25 76 LYS A C 1
ATOM 574 O O . LYS A 1 76 ? 8.406 -11.706 -6.404 1.00 56.25 76 LYS A O 1
#

Mean predicted aligned error: 8.97 Å

Radius of gyration: 15.35 Å; Cα contacts (8 Å, |Δi|>4): 67; chains: 1; bounding box: 31×22×44 Å